Protein AF-A0A7S0EQS8-F1 (afdb_monomer_lite)

Radius of gyration: 17.24 Å; chains: 1; bounding box: 40×34×47 Å

pLDDT: mean 77.33, std 13.76, range [40.91, 94.69]

Organism: NCBI:txid33657

Sequence (135 aa):
SYTFALVRNPYARQVSMFHFLLGEVSCQRPIGVRPQHCEQRKLPAPGAWLQDPQLSKLRFRQWLTDMRAAFPPGTKDAHLFGSRSHGNEADGWFNASQTSWIVDAHGRQMVNEVIRLEDLSTAWPGLQAKVCGLR

Structure (mmCIF, N/CA/C/O backbone):
data_AF-A0A7S0EQS8-F1
#
_entry.id   AF-A0A7S0EQS8-F1
#
loop_
_atom_site.group_PDB
_atom_site.id
_atom_site.type_symbol
_atom_site.label_atom_id
_atom_site.label_alt_id
_atom_site.label_comp_id
_atom_site.label_asym_id
_atom_site.label_entity_id
_atom_site.label_seq_id
_atom_site.pdbx_PDB_ins_code
_atom_site.Cartn_x
_atom_site.Cartn_y
_atom_site.Cartn_z
_atom_site.occupancy
_atom_site.B_iso_or_equiv
_atom_site.auth_seq_id
_atom_site.auth_comp_id
_atom_site.auth_asym_id
_atom_site.auth_atom_id
_atom_site.pdbx_PDB_model_num
ATOM 1 N N . SER A 1 1 ? -11.230 -12.761 19.022 1.00 55.00 1 SER A N 1
ATOM 2 C CA . SER A 1 1 ? -12.084 -11.783 18.323 1.00 55.00 1 SER A CA 1
ATOM 3 C C . SER A 1 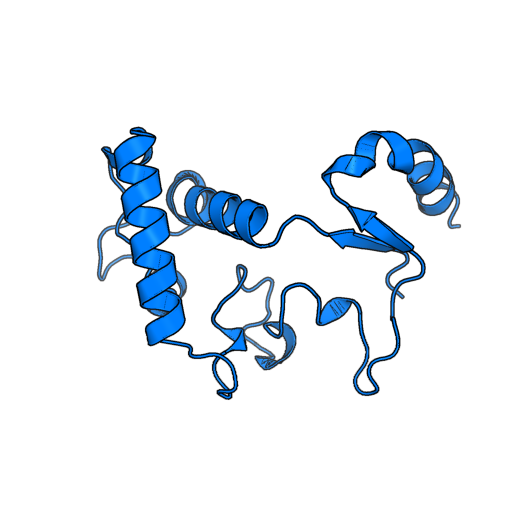1 ? -11.296 -10.496 18.167 1.00 55.00 1 SER A C 1
ATOM 5 O O . SER A 1 1 ? -10.626 -10.121 19.122 1.00 55.00 1 SER A O 1
ATOM 7 N N . TYR A 1 2 ? -11.301 -9.867 16.991 1.00 61.97 2 TYR A N 1
ATOM 8 C CA . TYR A 1 2 ? -10.659 -8.564 16.801 1.00 61.97 2 TYR A CA 1
ATOM 9 C C . TYR A 1 2 ? -11.601 -7.476 17.329 1.00 61.97 2 TYR A C 1
ATOM 11 O O . TYR A 1 2 ? -12.716 -7.338 16.842 1.00 61.97 2 TYR A O 1
ATOM 19 N N . THR A 1 3 ? -11.184 -6.713 18.339 1.00 79.06 3 THR A N 1
ATOM 20 C CA . THR A 1 3 ? -12.071 -5.735 18.996 1.00 79.06 3 THR A CA 1
ATOM 21 C C . THR A 1 3 ? -12.327 -4.503 18.124 1.00 79.06 3 THR A C 1
ATOM 23 O O . THR A 1 3 ? -13.426 -3.956 18.134 1.00 79.06 3 THR A O 1
ATOM 26 N N . PHE A 1 4 ? -11.341 -4.079 17.331 1.00 84.56 4 PHE A N 1
ATOM 27 C CA . PHE A 1 4 ? -11.451 -2.923 16.444 1.00 84.56 4 PHE A CA 1
ATOM 28 C C . PHE A 1 4 ? -10.570 -3.079 15.196 1.00 84.56 4 PHE A C 1
ATOM 30 O O . PHE A 1 4 ? -9.636 -3.883 15.172 1.00 84.56 4 PHE A O 1
ATOM 37 N N . ALA A 1 5 ? -10.858 -2.278 14.173 1.00 84.69 5 ALA A N 1
ATOM 38 C CA . ALA A 1 5 ? -10.090 -2.149 12.945 1.00 84.69 5 ALA A CA 1
ATOM 39 C C . ALA A 1 5 ? -9.613 -0.708 12.753 1.00 84.69 5 ALA A C 1
ATOM 41 O O . ALA A 1 5 ? -10.397 0.229 12.881 1.00 84.69 5 ALA A O 1
ATOM 42 N N . LEU A 1 6 ? -8.347 -0.537 12.371 1.00 82.69 6 LEU A N 1
ATOM 43 C CA . LEU A 1 6 ? -7.817 0.737 11.895 1.00 82.69 6 LEU A CA 1
ATOM 44 C C . LEU A 1 6 ? -7.800 0.744 10.364 1.00 82.69 6 LEU A C 1
ATOM 46 O O . LEU A 1 6 ? -7.116 -0.068 9.735 1.00 82.69 6 LEU A O 1
ATOM 50 N N . VAL A 1 7 ? -8.545 1.662 9.757 1.00 82.06 7 VAL A N 1
ATOM 51 C CA . VAL A 1 7 ? -8.609 1.843 8.302 1.00 82.06 7 VAL A CA 1
ATOM 52 C C . VAL A 1 7 ? -7.932 3.142 7.900 1.00 82.06 7 VAL A C 1
ATOM 54 O O . VAL A 1 7 ? -7.893 4.102 8.653 1.00 82.06 7 VAL A O 1
ATOM 57 N N . ARG A 1 8 ? -7.382 3.197 6.694 1.00 77.50 8 ARG A N 1
ATOM 58 C CA . ARG A 1 8 ? -6.773 4.405 6.125 1.00 77.50 8 ARG A CA 1
ATOM 59 C C . ARG A 1 8 ? -7.331 4.592 4.729 1.00 77.50 8 ARG A C 1
ATOM 61 O O . ARG A 1 8 ? -7.709 3.602 4.101 1.00 77.50 8 ARG A O 1
ATOM 68 N N . ASN A 1 9 ? -7.317 5.823 4.219 1.00 77.94 9 ASN A N 1
ATOM 69 C CA . ASN A 1 9 ? -7.532 6.052 2.795 1.00 77.94 9 ASN A CA 1
ATOM 70 C C . ASN A 1 9 ? -6.711 5.031 1.960 1.00 77.94 9 ASN A C 1
ATOM 72 O O . ASN A 1 9 ? -5.483 4.970 2.123 1.00 77.94 9 ASN A O 1
ATOM 76 N N . PRO A 1 10 ? -7.356 4.236 1.082 1.00 74.06 10 PRO A N 1
ATOM 77 C CA . PRO A 1 10 ? -6.680 3.154 0.373 1.00 74.06 10 PRO A CA 1
ATOM 78 C C . PRO A 1 10 ? -5.484 3.614 -0.459 1.00 74.06 10 PRO A C 1
ATOM 80 O O . PRO A 1 10 ? -4.457 2.936 -0.477 1.00 74.06 10 PRO A O 1
ATOM 83 N N . TYR A 1 11 ? -5.566 4.790 -1.089 1.00 76.06 11 TYR A N 1
ATOM 84 C CA . TYR A 1 11 ? -4.458 5.364 -1.853 1.00 76.06 11 TYR A CA 1
ATOM 85 C C . TYR A 1 11 ? -3.312 5.801 -0.945 1.00 76.06 11 TYR A C 1
ATOM 87 O O . TYR A 1 11 ? -2.162 5.478 -1.227 1.00 76.06 11 TYR A O 1
ATOM 95 N N . ALA A 1 12 ? -3.605 6.473 0.171 1.00 78.50 12 ALA A N 1
ATOM 96 C CA . ALA A 1 12 ? -2.579 6.878 1.133 1.00 78.50 12 ALA A CA 1
ATOM 97 C C . ALA A 1 12 ? -1.848 5.665 1.735 1.00 78.50 12 ALA A C 1
ATOM 99 O O . ALA A 1 12 ? -0.632 5.701 1.930 1.00 78.50 12 ALA A O 1
ATOM 100 N N . ARG A 1 13 ? -2.570 4.562 1.978 1.00 78.44 13 ARG A N 1
ATOM 101 C CA . ARG A 1 13 ? -1.969 3.284 2.374 1.00 78.44 13 ARG A CA 1
ATOM 102 C C . ARG A 1 13 ? -1.064 2.731 1.274 1.00 78.44 13 ARG A C 1
ATOM 104 O O . ARG A 1 13 ? 0.066 2.371 1.580 1.00 78.44 13 ARG A O 1
ATOM 111 N N . GLN A 1 14 ? -1.515 2.704 0.018 1.00 79.94 14 GLN A N 1
ATOM 112 C CA . GLN A 1 14 ? -0.701 2.200 -1.097 1.00 79.94 14 GLN A CA 1
ATOM 113 C C . GLN A 1 14 ? 0.572 3.023 -1.321 1.00 79.94 14 GLN A C 1
ATOM 115 O O . GLN A 1 14 ? 1.633 2.443 -1.528 1.00 79.94 14 GLN A O 1
ATOM 120 N N . VAL A 1 15 ? 0.505 4.354 -1.208 1.00 85.12 15 VAL A N 1
ATOM 121 C CA . VAL A 1 15 ? 1.698 5.221 -1.251 1.00 85.12 15 VAL A CA 1
ATOM 122 C C . VAL A 1 15 ? 2.660 4.849 -0.123 1.00 85.12 15 VAL A C 1
ATOM 124 O O . VAL A 1 15 ? 3.825 4.554 -0.373 1.00 85.12 15 VAL A O 1
ATOM 127 N N . SER A 1 16 ? 2.171 4.795 1.119 1.00 81.94 16 SER A N 1
ATOM 128 C CA . SER A 1 16 ? 2.989 4.437 2.286 1.00 81.94 16 SER A CA 1
ATOM 129 C C . SER A 1 16 ? 3.683 3.087 2.104 1.00 81.94 16 SER A C 1
ATOM 131 O O . SER A 1 16 ? 4.857 2.934 2.419 1.00 81.94 16 SER A O 1
ATOM 133 N N . MET A 1 17 ? 2.957 2.113 1.565 1.00 80.38 17 MET A N 1
ATOM 134 C CA . MET A 1 17 ? 3.454 0.774 1.293 1.00 80.38 17 MET A CA 1
ATOM 135 C C . MET A 1 17 ? 4.503 0.720 0.192 1.00 80.38 17 MET A C 1
ATOM 137 O O . MET A 1 17 ? 5.515 0.041 0.353 1.00 80.38 17 MET A O 1
ATOM 141 N N . PHE A 1 18 ? 4.263 1.431 -0.907 1.00 86.50 18 PHE A N 1
ATOM 142 C CA . PHE A 1 18 ? 5.204 1.553 -2.011 1.00 86.50 18 PHE A CA 1
ATOM 143 C C . PHE A 1 18 ? 6.556 2.071 -1.509 1.00 86.5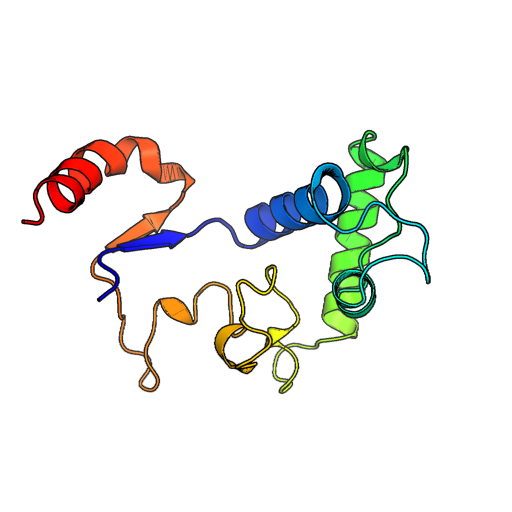0 18 PHE A C 1
ATOM 145 O O . PHE A 1 18 ? 7.586 1.440 -1.741 1.00 86.50 18 PHE A O 1
ATOM 152 N N . HIS A 1 19 ? 6.538 3.158 -0.734 1.00 86.50 19 HIS A N 1
ATOM 153 C CA . HIS A 1 19 ? 7.750 3.738 -0.162 1.00 86.50 19 HIS A CA 1
ATOM 154 C C . HIS A 1 19 ? 8.401 2.835 0.890 1.00 86.50 19 HIS A C 1
ATOM 156 O O . HIS A 1 19 ? 9.608 2.645 0.838 1.00 86.50 19 HIS A O 1
ATOM 162 N N . PHE A 1 20 ? 7.635 2.219 1.790 1.00 82.88 20 PHE A N 1
ATOM 163 C CA . PHE A 1 20 ? 8.175 1.323 2.819 1.00 82.88 20 PHE A CA 1
ATOM 164 C C . PHE A 1 20 ? 8.880 0.089 2.228 1.00 82.88 20 PHE A C 1
ATOM 166 O O . PHE A 1 20 ? 9.985 -0.280 2.635 1.00 82.88 20 PHE A O 1
ATOM 173 N N . LEU A 1 21 ? 8.266 -0.552 1.226 1.00 80.81 21 LEU A N 1
ATOM 174 C CA . LEU A 1 21 ? 8.824 -1.756 0.602 1.00 80.81 21 LEU A CA 1
ATOM 175 C C . LEU A 1 21 ? 10.103 -1.461 -0.191 1.00 80.81 21 LEU A C 1
ATOM 177 O O . LEU A 1 21 ? 11.035 -2.271 -0.151 1.00 80.81 21 LEU A O 1
ATOM 181 N N . LEU A 1 22 ? 10.144 -0.318 -0.882 1.00 86.06 22 LEU A N 1
ATOM 182 C CA . LEU A 1 22 ? 11.297 0.132 -1.665 1.00 86.06 22 LEU A CA 1
ATOM 183 C C . LEU A 1 22 ? 12.399 0.763 -0.810 1.00 86.06 22 LEU A C 1
ATOM 185 O O . LEU A 1 22 ? 13.574 0.626 -1.138 1.00 86.06 22 LEU A O 1
ATOM 189 N N . GLY A 1 23 ? 12.016 1.472 0.247 1.00 74.62 23 GLY A N 1
ATOM 190 C CA . GLY A 1 23 ? 12.883 2.367 1.001 1.00 74.62 23 GLY A CA 1
ATOM 191 C C . GLY A 1 23 ? 13.498 1.766 2.254 1.00 74.62 23 GLY A C 1
ATOM 192 O O . GLY A 1 23 ? 14.542 2.256 2.657 1.00 74.62 23 GLY A O 1
ATOM 193 N N . GLU A 1 24 ? 12.908 0.731 2.859 1.00 67.19 24 GLU A N 1
ATOM 194 C CA . GLU A 1 24 ? 13.328 0.337 4.215 1.00 67.19 24 GLU A CA 1
ATOM 195 C C . GLU A 1 24 ? 13.492 -1.170 4.432 1.00 67.19 24 GLU A C 1
ATOM 197 O O . GLU A 1 24 ? 14.358 -1.561 5.207 1.00 67.19 24 GLU A O 1
ATOM 202 N N . VAL A 1 25 ? 12.688 -2.037 3.794 1.00 65.44 25 VAL A N 1
ATOM 203 C CA . VAL A 1 25 ? 12.506 -3.387 4.379 1.00 65.44 25 VAL A CA 1
ATOM 204 C C . VAL A 1 25 ? 12.779 -4.587 3.480 1.00 65.44 25 VAL A C 1
ATOM 206 O O . VAL A 1 25 ? 13.165 -5.630 4.004 1.00 65.44 25 VAL A O 1
ATOM 209 N N . SER A 1 26 ? 12.558 -4.535 2.158 1.00 71.56 26 SER A N 1
ATOM 210 C CA . SER A 1 26 ? 12.652 -5.795 1.386 1.00 71.56 26 SER A CA 1
ATOM 211 C C . SER A 1 26 ? 13.064 -5.709 -0.075 1.00 71.56 26 SER A C 1
ATOM 213 O O . SER A 1 26 ? 13.646 -6.667 -0.578 1.00 71.56 26 SER A O 1
ATOM 215 N N . CYS A 1 27 ? 12.804 -4.600 -0.766 1.00 82.00 27 CYS A N 1
ATOM 216 C CA . CYS A 1 27 ? 13.019 -4.534 -2.212 1.00 82.00 27 CYS A CA 1
ATOM 217 C C . CYS A 1 27 ? 14.285 -3.767 -2.614 1.00 82.00 27 CYS A C 1
ATOM 219 O O . CYS A 1 27 ? 14.465 -3.499 -3.798 1.00 82.00 27 CYS A O 1
ATOM 221 N N . GLN A 1 28 ? 15.174 -3.458 -1.660 1.00 82.62 28 GLN A N 1
ATOM 222 C CA . GLN A 1 28 ? 16.462 -2.775 -1.861 1.00 82.62 28 GLN A CA 1
ATOM 223 C C . GLN A 1 28 ? 17.533 -3.661 -2.511 1.00 82.62 28 GLN A C 1
ATOM 225 O O . GLN A 1 28 ? 18.634 -3.831 -1.993 1.00 82.62 28 GLN A O 1
ATO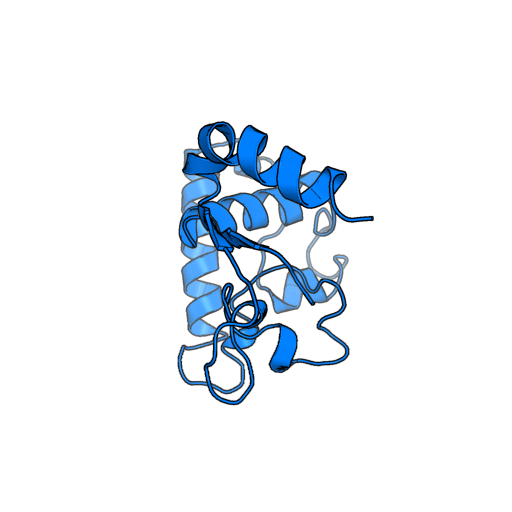M 230 N N . ARG A 1 29 ? 17.210 -4.276 -3.646 1.00 80.25 29 ARG A N 1
ATOM 231 C CA . ARG A 1 29 ? 18.156 -5.052 -4.452 1.00 80.25 29 ARG A CA 1
ATOM 232 C C . ARG A 1 29 ? 17.864 -4.845 -5.941 1.00 80.25 29 ARG A C 1
ATOM 234 O O . ARG A 1 29 ? 16.717 -4.547 -6.289 1.00 80.25 29 ARG A O 1
ATOM 241 N N . PRO A 1 30 ? 18.867 -5.012 -6.820 1.00 78.12 30 PRO A N 1
ATOM 242 C CA . PRO A 1 30 ? 18.654 -5.001 -8.264 1.00 78.12 30 PRO A CA 1
ATOM 243 C C . PRO A 1 30 ? 17.632 -6.055 -8.722 1.00 78.12 30 PRO A C 1
ATOM 245 O O . PRO A 1 30 ? 17.398 -7.060 -8.042 1.00 78.12 30 PRO A O 1
ATOM 248 N N . ILE A 1 31 ? 17.045 -5.825 -9.900 1.00 74.81 31 ILE A N 1
ATOM 249 C CA . ILE A 1 31 ? 16.137 -6.773 -10.570 1.00 74.81 31 ILE A CA 1
ATOM 250 C C . ILE A 1 31 ? 16.838 -8.125 -10.735 1.00 74.81 31 ILE A C 1
ATOM 252 O O . ILE A 1 31 ? 18.032 -8.179 -11.025 1.00 74.81 31 ILE A O 1
ATOM 256 N N . GLY A 1 32 ? 16.101 -9.215 -10.511 1.00 75.94 32 GLY A N 1
ATOM 257 C CA . GLY A 1 32 ? 16.628 -10.584 -10.593 1.00 75.94 32 GLY A CA 1
ATOM 258 C C . GLY A 1 32 ? 17.407 -11.056 -9.358 1.00 75.94 32 GLY A C 1
ATOM 259 O O . GLY A 1 32 ? 17.623 -12.253 -9.205 1.00 75.94 32 GLY A O 1
ATOM 260 N N . VAL A 1 33 ? 17.776 -10.149 -8.447 1.00 81.44 33 VAL A N 1
ATOM 261 C CA . VAL A 1 33 ? 18.448 -10.470 -7.167 1.00 81.44 33 VAL A CA 1
ATOM 262 C C . VAL A 1 33 ? 17.550 -10.161 -5.959 1.00 81.44 33 VAL A C 1
ATOM 264 O O . VAL A 1 33 ? 17.830 -10.550 -4.819 1.00 81.44 33 VAL A O 1
ATOM 267 N N . ARG A 1 34 ? 16.455 -9.429 -6.184 1.00 82.81 34 ARG A N 1
ATOM 268 C CA . ARG A 1 34 ? 15.489 -9.065 -5.147 1.00 82.81 34 ARG A CA 1
ATOM 269 C C . ARG A 1 34 ? 14.533 -10.215 -4.807 1.00 82.81 34 ARG A C 1
ATOM 271 O O . ARG A 1 34 ? 14.303 -11.083 -5.647 1.00 82.81 34 ARG A O 1
ATOM 278 N N . PRO A 1 35 ? 13.948 -10.215 -3.594 1.00 81.69 35 PRO A N 1
ATOM 279 C CA . PRO A 1 35 ? 12.958 -11.213 -3.206 1.00 81.69 35 PRO A CA 1
ATOM 280 C C . PRO A 1 35 ? 11.804 -11.326 -4.208 1.00 81.69 35 PRO A C 1
ATOM 282 O O . PRO A 1 35 ? 11.332 -10.319 -4.745 1.00 81.69 35 PRO A O 1
ATOM 285 N N . GLN A 1 36 ? 11.311 -12.548 -4.413 1.00 80.75 36 GLN A N 1
ATOM 286 C CA . GLN A 1 36 ? 10.289 -12.854 -5.416 1.00 80.75 36 GLN A CA 1
ATOM 287 C C . GLN A 1 36 ? 9.006 -12.028 -5.231 1.00 80.75 36 GLN A C 1
ATOM 289 O O . GLN A 1 36 ? 8.417 -11.583 -6.216 1.00 80.75 36 GLN A O 1
ATOM 294 N N . HIS A 1 37 ? 8.615 -11.731 -3.985 1.00 76.88 37 HIS A N 1
ATOM 295 C CA . HIS A 1 37 ? 7.430 -10.918 -3.691 1.00 76.88 37 HIS A CA 1
ATOM 296 C C . HIS A 1 37 ? 7.530 -9.482 -4.229 1.00 76.88 37 HIS A C 1
ATOM 298 O O . HIS A 1 37 ? 6.503 -8.851 -4.473 1.00 76.88 37 HIS A O 1
ATOM 304 N N . CYS A 1 38 ? 8.741 -8.944 -4.419 1.00 81.69 38 CYS A N 1
ATOM 305 C CA . CYS A 1 38 ? 8.945 -7.625 -5.023 1.00 81.69 38 CYS A CA 1
ATOM 306 C C . CYS A 1 38 ? 8.693 -7.658 -6.537 1.00 81.69 38 CYS A C 1
ATOM 308 O O . CYS A 1 38 ? 8.074 -6.741 -7.078 1.00 81.69 38 CYS A O 1
ATOM 310 N N . GLU A 1 39 ? 9.139 -8.728 -7.204 1.00 82.25 39 GLU A N 1
ATOM 311 C CA . GLU A 1 39 ? 8.929 -8.957 -8.641 1.00 82.25 39 GLU A CA 1
ATOM 312 C C . GLU A 1 39 ? 7.466 -9.261 -8.963 1.00 82.25 39 GLU A C 1
ATOM 314 O O . GLU A 1 39 ? 6.883 -8.658 -9.865 1.00 82.25 39 GLU A O 1
ATOM 319 N N . GLN A 1 40 ? 6.845 -10.150 -8.186 1.00 79.44 40 GLN A N 1
ATOM 320 C CA . GLN A 1 40 ? 5.435 -10.509 -8.341 1.00 79.44 40 GLN A CA 1
ATOM 321 C C . GLN A 1 40 ? 4.522 -9.289 -8.186 1.00 79.44 40 GLN A C 1
ATOM 323 O O . GLN A 1 40 ? 3.553 -9.145 -8.924 1.00 79.44 40 GLN A O 1
ATOM 328 N N . ARG A 1 41 ? 4.876 -8.360 -7.290 1.00 78.19 41 ARG A N 1
ATOM 329 C CA . ARG A 1 41 ? 4.168 -7.086 -7.098 1.00 78.19 41 ARG A CA 1
ATOM 330 C C . ARG A 1 41 ? 4.597 -5.981 -8.059 1.00 78.19 41 ARG A C 1
ATOM 332 O O . ARG A 1 41 ? 4.286 -4.821 -7.804 1.00 78.19 41 ARG A O 1
ATOM 339 N N . LYS A 1 42 ? 5.351 -6.296 -9.117 1.00 83.44 42 LYS A N 1
ATOM 340 C CA . LYS A 1 42 ? 5.784 -5.337 -10.147 1.00 83.44 42 LYS A CA 1
ATOM 341 C C . LYS A 1 42 ? 6.434 -4.070 -9.582 1.00 83.44 42 LYS A C 1
ATOM 343 O O . LYS A 1 42 ? 6.426 -3.033 -10.238 1.00 83.44 42 LYS A O 1
ATOM 348 N N . LEU A 1 43 ? 6.995 -4.120 -8.369 1.00 87.00 43 LEU A N 1
ATOM 349 C CA . LEU A 1 43 ? 7.615 -2.941 -7.771 1.00 87.00 43 LEU A CA 1
ATOM 350 C C . LEU A 1 43 ? 8.776 -2.506 -8.675 1.00 87.00 43 LEU A C 1
ATOM 352 O O . LEU A 1 43 ? 9.468 -3.368 -9.215 1.00 87.00 43 LEU A O 1
ATOM 356 N N . PRO A 1 44 ? 9.040 -1.211 -8.873 1.00 89.75 44 PRO A N 1
ATOM 357 C CA . PRO A 1 44 ? 10.233 -0.787 -9.597 1.00 89.75 44 PRO A CA 1
ATOM 358 C C . PRO A 1 44 ? 11.499 -1.122 -8.795 1.00 89.75 44 PRO A C 1
ATOM 360 O O . PRO A 1 44 ? 11.443 -1.367 -7.589 1.00 89.75 44 PRO A O 1
ATOM 363 N N . ALA A 1 45 ? 12.658 -1.134 -9.452 1.00 88.75 45 ALA A N 1
ATOM 364 C CA . ALA A 1 45 ? 13.927 -1.164 -8.731 1.00 88.75 45 ALA A CA 1
ATOM 365 C C . ALA A 1 45 ? 14.103 0.159 -7.961 1.00 88.75 45 ALA A C 1
ATOM 367 O O . ALA A 1 45 ? 13.920 1.228 -8.561 1.00 88.75 45 ALA A O 1
ATOM 368 N N . PRO A 1 46 ? 14.440 0.126 -6.660 1.00 87.81 46 PRO A N 1
ATOM 369 C CA . PRO A 1 46 ? 14.705 1.349 -5.917 1.00 87.81 46 PRO A CA 1
ATOM 370 C C . PRO A 1 46 ? 15.949 2.053 -6.462 1.00 87.81 46 PRO A C 1
ATOM 372 O O . PRO A 1 46 ? 16.837 1.436 -7.047 1.00 87.81 46 PRO A O 1
ATOM 375 N N . GLY A 1 47 ? 16.007 3.366 -6.271 1.00 87.94 47 GLY A N 1
ATOM 376 C CA . GLY A 1 47 ? 17.128 4.192 -6.703 1.00 87.94 47 GLY A CA 1
ATOM 377 C C . GLY A 1 47 ? 16.986 5.625 -6.208 1.00 87.94 47 GLY A C 1
ATOM 378 O O . GLY A 1 47 ? 16.036 5.946 -5.494 1.00 87.94 47 GLY A O 1
ATOM 379 N N . ALA A 1 48 ? 17.909 6.496 -6.625 1.00 90.19 48 ALA A N 1
ATOM 380 C CA . ALA A 1 48 ? 17.941 7.902 -6.206 1.00 90.19 48 ALA A CA 1
ATOM 381 C C . ALA A 1 48 ? 16.617 8.647 -6.470 1.00 90.19 48 ALA A C 1
ATOM 383 O O . ALA A 1 48 ? 16.233 9.520 -5.698 1.00 90.19 48 ALA A O 1
ATOM 384 N N . TRP A 1 49 ? 15.872 8.235 -7.504 1.00 92.50 49 TRP A N 1
ATOM 385 C CA . TRP A 1 49 ? 14.551 8.771 -7.843 1.00 92.50 49 TRP A CA 1
ATOM 386 C C . TRP A 1 49 ? 13.526 8.670 -6.702 1.00 92.50 49 TRP A C 1
ATOM 388 O O . TRP A 1 49 ? 12.561 9.426 -6.699 1.00 92.50 49 TRP A O 1
ATOM 398 N N . LEU A 1 50 ? 13.706 7.758 -5.738 1.00 91.19 50 LEU A N 1
ATOM 399 C CA . LEU A 1 50 ? 12.785 7.595 -4.611 1.00 91.19 50 LEU A CA 1
ATOM 400 C C . LEU A 1 50 ? 12.747 8.844 -3.714 1.00 91.19 50 LEU A C 1
ATOM 402 O O . LEU A 1 50 ? 11.705 9.122 -3.122 1.00 91.19 50 LEU A O 1
ATOM 406 N N . GLN A 1 51 ? 13.863 9.581 -3.650 1.00 90.88 51 GLN A N 1
ATOM 407 C CA . GLN A 1 51 ? 14.018 10.813 -2.869 1.00 90.88 51 GLN A CA 1
ATOM 408 C C . GLN A 1 51 ? 13.503 12.060 -3.604 1.00 90.88 51 GLN A C 1
ATOM 410 O O . GLN A 1 51 ? 13.314 13.096 -2.977 1.00 90.88 51 GLN A O 1
ATOM 415 N N . ASP A 1 52 ? 13.253 11.972 -4.915 1.00 94.31 52 ASP A N 1
ATOM 416 C CA . ASP A 1 52 ? 12.629 13.041 -5.698 1.00 94.31 52 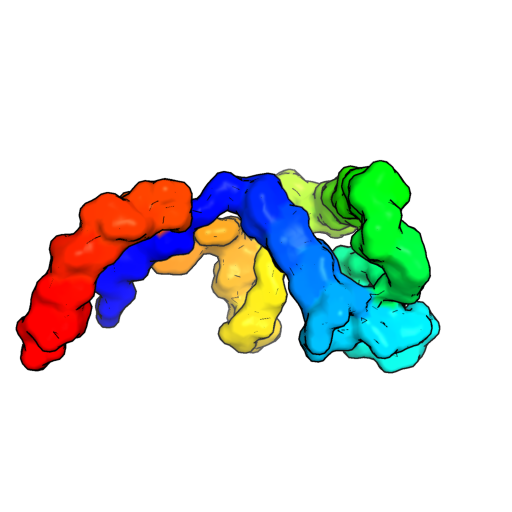ASP A CA 1
ATOM 417 C C . ASP A 1 52 ? 11.098 12.878 -5.649 1.00 94.31 52 ASP A C 1
ATOM 419 O O . ASP A 1 52 ? 10.564 11.916 -6.214 1.00 94.31 52 ASP A O 1
ATOM 423 N N . PRO A 1 53 ? 10.349 13.803 -5.020 1.00 91.31 53 PRO A N 1
ATOM 424 C CA . PRO A 1 53 ? 8.902 13.667 -4.881 1.00 91.31 53 PRO A CA 1
ATOM 425 C C . PRO A 1 53 ? 8.144 13.607 -6.215 1.00 91.31 53 PRO A C 1
ATOM 427 O O . PRO A 1 53 ? 7.120 12.925 -6.305 1.00 91.31 53 PRO A O 1
ATOM 430 N N . GLN A 1 54 ? 8.615 14.300 -7.258 1.00 93.69 54 GLN A N 1
ATOM 431 C CA . GLN A 1 54 ? 7.943 14.325 -8.559 1.00 93.69 54 GLN A CA 1
ATOM 432 C C . GLN A 1 54 ? 8.180 13.024 -9.320 1.00 93.69 54 GLN A C 1
ATOM 434 O O . GLN A 1 54 ? 7.224 12.407 -9.805 1.00 93.69 54 GLN A O 1
ATOM 439 N N . LEU A 1 55 ? 9.432 12.561 -9.370 1.00 94.69 55 LEU A N 1
ATOM 440 C CA . LEU A 1 55 ? 9.763 11.289 -10.011 1.00 94.69 55 LEU A CA 1
ATOM 441 C C . LEU A 1 55 ? 9.154 10.108 -9.255 1.00 94.69 55 LEU A C 1
ATOM 443 O O . LEU A 1 55 ? 8.594 9.202 -9.874 1.00 94.69 55 LEU A O 1
ATOM 447 N N . SER A 1 56 ? 9.192 10.135 -7.926 1.00 92.50 56 SER A N 1
ATOM 448 C CA . SER A 1 56 ? 8.615 9.087 -7.091 1.00 92.50 56 SER A CA 1
ATOM 449 C C . SER A 1 56 ? 7.099 8.981 -7.270 1.00 92.50 56 SER A C 1
ATOM 451 O O . SER A 1 56 ? 6.570 7.888 -7.487 1.00 92.50 56 SER A O 1
ATOM 453 N N . LYS A 1 57 ? 6.392 10.117 -7.337 1.00 92.38 57 LYS A N 1
ATOM 454 C CA . LYS A 1 57 ? 4.957 10.161 -7.656 1.00 92.38 57 LYS A CA 1
ATOM 455 C C . LYS A 1 57 ? 4.643 9.599 -9.044 1.00 92.38 57 LYS A C 1
ATOM 457 O O . LYS A 1 57 ? 3.650 8.884 -9.198 1.00 92.38 57 LYS A O 1
ATOM 462 N N . LEU A 1 58 ? 5.456 9.916 -10.054 1.00 94.69 58 LEU A N 1
ATOM 463 C CA . LEU A 1 58 ? 5.290 9.372 -11.405 1.00 94.69 58 LEU A CA 1
ATOM 464 C C . LEU A 1 58 ? 5.457 7.845 -11.404 1.00 94.69 58 LEU A C 1
ATOM 466 O O . LEU A 1 58 ? 4.608 7.131 -11.937 1.00 94.69 58 LEU A O 1
ATOM 470 N N . ARG A 1 59 ? 6.505 7.339 -10.746 1.00 93.56 59 ARG A N 1
ATOM 471 C CA . ARG A 1 59 ? 6.783 5.900 -10.621 1.00 93.56 59 ARG A CA 1
ATOM 472 C C . ARG A 1 59 ? 5.700 5.165 -9.838 1.00 93.56 59 ARG A C 1
ATOM 474 O O . ARG A 1 59 ? 5.298 4.085 -10.253 1.00 93.56 59 ARG A O 1
ATOM 481 N N . PHE A 1 60 ? 5.185 5.760 -8.765 1.00 92.25 60 PHE A N 1
ATOM 482 C CA . PHE A 1 60 ? 4.057 5.218 -8.010 1.00 92.25 60 PHE A CA 1
ATOM 483 C C . PHE A 1 60 ? 2.801 5.074 -8.879 1.00 92.25 60 PHE A C 1
ATOM 485 O O . PHE A 1 60 ? 2.143 4.037 -8.861 1.00 92.25 60 PHE A O 1
ATOM 492 N N . ARG A 1 61 ? 2.471 6.099 -9.673 1.00 92.31 61 ARG A N 1
ATOM 493 C CA . ARG A 1 61 ? 1.321 6.053 -10.590 1.00 92.31 61 ARG A CA 1
ATOM 494 C C . ARG A 1 61 ? 1.493 4.988 -11.665 1.00 92.31 61 ARG A C 1
ATOM 496 O O . ARG A 1 61 ? 0.546 4.253 -11.924 1.00 92.31 61 ARG A O 1
ATOM 503 N N . GLN A 1 62 ? 2.686 4.889 -12.251 1.00 93.25 62 GLN A N 1
ATOM 504 C CA . GLN A 1 62 ? 2.985 3.840 -13.222 1.00 93.25 62 GLN A CA 1
ATOM 505 C C . GLN A 1 62 ? 2.821 2.455 -12.594 1.00 93.25 62 GLN A C 1
ATOM 507 O O . GLN A 1 62 ? 2.106 1.620 -13.132 1.00 93.25 62 GLN A O 1
ATOM 512 N N . TRP A 1 63 ? 3.389 2.254 -11.406 1.00 90.94 63 TRP A N 1
ATOM 513 C CA . TRP A 1 63 ? 3.260 1.007 -10.663 1.00 90.94 63 TRP A CA 1
ATOM 514 C C . TRP A 1 63 ? 1.798 0.633 -10.382 1.00 90.94 63 TRP A C 1
ATOM 516 O O . TRP A 1 63 ? 1.423 -0.523 -10.556 1.00 90.94 63 TRP A O 1
ATOM 526 N N . LEU A 1 64 ? 0.942 1.592 -10.009 1.00 88.06 64 LEU A N 1
ATOM 527 C CA . LEU A 1 64 ? -0.494 1.336 -9.842 1.00 88.06 64 LEU A CA 1
ATOM 528 C C . LEU A 1 64 ? -1.165 0.875 -11.143 1.00 88.06 64 LEU A C 1
ATOM 530 O O . LEU A 1 64 ? -1.998 -0.033 -11.106 1.00 88.06 64 LEU A O 1
ATOM 534 N N . THR A 1 65 ? -0.821 1.490 -12.276 1.00 90.12 65 THR A N 1
ATOM 535 C CA . THR A 1 65 ? -1.322 1.083 -13.597 1.00 90.12 65 THR A CA 1
ATOM 536 C C . THR A 1 65 ? -0.862 -0.333 -13.940 1.00 90.12 65 THR A C 1
ATOM 538 O O . THR A 1 65 ? -1.691 -1.160 -14.317 1.00 90.12 65 THR A O 1
ATOM 541 N N . ASP A 1 66 ? 0.419 -0.640 -13.730 1.00 89.69 66 ASP A N 1
ATOM 542 C CA . ASP A 1 66 ? 1.000 -1.959 -14.001 1.00 89.69 66 ASP A CA 1
ATOM 543 C C . ASP A 1 66 ? 0.364 -3.040 -13.117 1.00 89.69 66 ASP A C 1
ATOM 545 O O . ASP A 1 66 ? 0.012 -4.117 -13.594 1.00 89.69 66 ASP A O 1
ATOM 549 N N . MET A 1 67 ? 0.146 -2.737 -11.834 1.00 85.25 67 MET A N 1
ATOM 550 C CA . MET A 1 67 ? -0.531 -3.628 -10.892 1.00 85.25 67 MET A CA 1
ATOM 551 C C . MET A 1 67 ? -1.984 -3.877 -11.281 1.00 85.25 67 MET A C 1
ATOM 553 O O . MET A 1 67 ? -2.447 -5.011 -11.209 1.00 85.25 67 MET A O 1
ATOM 557 N N . ARG A 1 68 ? -2.712 -2.842 -11.715 1.00 84.81 68 ARG A N 1
ATOM 558 C CA . ARG A 1 68 ? -4.100 -2.989 -12.171 1.00 84.81 68 ARG A CA 1
ATOM 559 C C . ARG A 1 68 ? -4.193 -3.799 -13.464 1.00 84.81 68 ARG A C 1
ATOM 561 O O . ARG A 1 68 ? -5.156 -4.537 -13.634 1.00 84.81 68 ARG A O 1
ATOM 568 N N . ALA A 1 69 ? -3.221 -3.656 -14.362 1.00 89.06 69 ALA A N 1
ATOM 569 C CA . ALA A 1 69 ? -3.147 -4.449 -15.584 1.00 89.06 69 ALA A CA 1
ATOM 570 C C . ALA A 1 69 ? -2.798 -5.919 -15.292 1.00 89.06 69 ALA A C 1
ATOM 572 O O . ALA A 1 69 ? -3.389 -6.814 -15.888 1.00 89.06 69 ALA A O 1
ATOM 573 N N . ALA A 1 70 ? -1.875 -6.169 -14.357 1.00 86.38 70 ALA A N 1
ATOM 574 C CA . ALA A 1 70 ? -1.466 -7.517 -13.961 1.00 86.38 70 ALA A CA 1
ATOM 575 C C . ALA A 1 70 ? -2.529 -8.252 -13.129 1.00 86.38 70 ALA A C 1
ATOM 577 O O . ALA A 1 70 ? -2.677 -9.463 -13.267 1.00 86.38 70 ALA A O 1
ATOM 578 N N . PHE A 1 71 ? -3.276 -7.524 -12.292 1.00 83.44 71 PHE A N 1
ATOM 579 C CA . PHE A 1 71 ? -4.285 -8.068 -11.380 1.00 83.44 71 PHE A CA 1
ATOM 580 C C . PHE A 1 71 ? -5.619 -7.314 -11.524 1.00 83.44 71 PHE A C 1
ATOM 582 O O . PHE A 1 71 ? -5.986 -6.515 -10.653 1.00 83.44 71 PHE A O 1
ATOM 589 N N . PRO A 1 72 ? -6.354 -7.516 -12.634 1.00 82.75 72 PRO A N 1
ATOM 590 C CA . PRO A 1 72 ? -7.563 -6.752 -12.907 1.00 82.75 72 PRO A CA 1
ATOM 591 C C . PRO A 1 72 ? -8.663 -7.006 -11.863 1.00 82.75 72 PRO A C 1
ATOM 593 O O . PRO A 1 72 ? -8.840 -8.149 -11.422 1.00 82.75 72 PRO A O 1
ATOM 596 N N . PRO A 1 73 ? -9.456 -5.982 -11.492 1.00 78.50 73 PRO A N 1
ATOM 597 C CA . PRO A 1 73 ? -10.621 -6.163 -10.630 1.00 78.50 73 PRO A CA 1
ATOM 598 C C . PRO A 1 73 ? -11.588 -7.220 -11.179 1.00 78.50 73 PRO A C 1
ATOM 600 O O . PRO A 1 73 ? -11.814 -7.290 -12.384 1.00 78.50 73 PRO A O 1
ATOM 603 N N . GLY A 1 74 ? -12.169 -8.029 -10.290 1.00 73.50 74 GLY A N 1
ATOM 604 C CA . GLY A 1 74 ? -13.100 -9.105 -10.658 1.00 73.50 74 GLY A CA 1
ATOM 605 C C . GLY A 1 74 ? -12.431 -10.416 -11.082 1.00 73.50 74 GLY A C 1
ATOM 606 O O . GLY A 1 74 ? -13.119 -11.412 -11.282 1.00 73.50 74 GLY A O 1
ATOM 607 N N . THR A 1 75 ? -11.100 -10.452 -11.181 1.00 77.75 75 THR A N 1
ATOM 608 C CA . THR A 1 75 ? -10.353 -11.699 -11.388 1.00 77.75 75 THR A CA 1
ATOM 609 C C . THR A 1 75 ? -10.043 -12.385 -10.060 1.00 77.75 75 THR A C 1
ATOM 611 O O . THR A 1 75 ? -9.981 -11.740 -9.010 1.00 77.75 75 THR A O 1
ATOM 614 N N . LYS A 1 76 ? -9.779 -13.697 -10.106 1.00 75.31 76 LYS A N 1
ATOM 615 C CA . LYS A 1 76 ? -9.327 -14.461 -8.931 1.00 75.31 76 LYS A CA 1
ATOM 616 C C . LYS A 1 76 ? -8.037 -13.900 -8.324 1.00 75.31 76 LYS A C 1
ATOM 618 O O . LYS A 1 76 ? -7.839 -14.032 -7.125 1.00 75.31 76 LYS A O 1
ATOM 623 N N . ASP A 1 77 ? -7.212 -13.234 -9.131 1.00 74.62 77 ASP A N 1
ATOM 624 C CA . ASP A 1 77 ? -5.907 -12.696 -8.745 1.00 74.62 77 ASP A CA 1
ATOM 625 C C . ASP A 1 77 ? -5.986 -11.235 -8.267 1.00 74.62 77 ASP A C 1
ATOM 627 O O . ASP A 1 77 ? -4.979 -10.665 -7.853 1.00 74.62 77 ASP A O 1
ATOM 631 N N . ALA A 1 78 ? -7.178 -10.620 -8.249 1.00 75.31 78 ALA A N 1
ATOM 632 C CA . ALA A 1 78 ? -7.377 -9.240 -7.794 1.00 75.31 78 ALA A CA 1
ATOM 633 C C . ALA A 1 78 ? -6.907 -9.004 -6.345 1.00 75.31 78 ALA A C 1
ATOM 635 O O . ALA A 1 78 ? -6.540 -7.888 -5.987 1.00 75.31 78 ALA A O 1
ATOM 636 N N . HIS A 1 79 ? -6.872 -10.051 -5.517 1.00 69.88 79 HIS A N 1
ATOM 637 C CA . HIS A 1 79 ? -6.337 -10.009 -4.154 1.00 69.88 79 HIS A CA 1
ATOM 638 C C . HIS A 1 79 ? -4.834 -9.660 -4.107 1.00 69.88 79 HIS A C 1
ATOM 640 O O . HIS A 1 79 ? -4.341 -9.121 -3.120 1.00 69.88 79 HIS A O 1
ATOM 646 N N . LEU A 1 80 ? -4.091 -9.905 -5.190 1.00 71.88 80 LEU A N 1
ATOM 647 C CA . LEU A 1 80 ? -2.672 -9.554 -5.292 1.00 71.88 80 LEU A CA 1
ATOM 648 C C . LEU A 1 80 ? -2.455 -8.042 -5.485 1.00 71.88 80 LEU A C 1
ATOM 650 O O . LEU A 1 80 ? -1.354 -7.537 -5.245 1.00 71.88 80 LEU A O 1
ATOM 654 N N . PHE A 1 81 ? -3.508 -7.291 -5.833 1.00 71.56 81 PHE A N 1
ATOM 655 C CA . PHE A 1 81 ? -3.530 -5.829 -5.805 1.00 71.56 81 PHE A CA 1
ATOM 656 C C . PHE A 1 81 ? -3.650 -5.331 -4.349 1.00 71.56 81 PHE A C 1
ATOM 658 O O . PHE A 1 81 ? -4.723 -4.955 -3.878 1.00 71.56 81 PHE A O 1
ATOM 665 N N . GLY A 1 82 ? -2.557 -5.349 -3.577 1.00 62.25 82 GLY A N 1
ATOM 666 C CA . GLY A 1 82 ? -2.694 -5.144 -2.132 1.00 62.25 82 GLY A CA 1
ATOM 667 C C . GLY A 1 82 ? -1.428 -5.214 -1.286 1.00 62.25 82 GLY A C 1
ATOM 668 O O . GLY A 1 82 ? -0.303 -5.210 -1.789 1.00 62.25 82 GLY A O 1
ATOM 669 N N . SER A 1 83 ? -1.639 -5.215 0.038 1.00 54.25 83 SER A N 1
ATOM 670 C CA . SER A 1 83 ? -0.568 -5.060 1.021 1.00 54.25 83 SER A CA 1
ATOM 671 C C . SER A 1 83 ? 0.373 -6.255 1.125 1.00 54.25 83 SER A C 1
ATOM 673 O O . SER A 1 83 ? 0.091 -7.332 0.612 1.00 54.25 83 SER A O 1
ATOM 675 N N . ARG A 1 84 ? 1.509 -6.045 1.806 1.00 56.88 84 ARG A N 1
ATOM 676 C CA . ARG A 1 84 ? 2.518 -7.056 2.117 1.00 56.88 84 ARG A CA 1
ATOM 677 C C . ARG A 1 84 ? 1.827 -8.246 2.766 1.00 56.88 84 ARG A C 1
ATOM 679 O O . ARG A 1 84 ? 0.968 -8.071 3.628 1.00 56.88 84 ARG A O 1
ATOM 686 N N . SER A 1 85 ? 2.232 -9.431 2.340 1.00 50.38 85 SER A N 1
ATOM 687 C CA . SER A 1 85 ? 1.742 -10.695 2.853 1.00 50.38 85 SER A CA 1
ATOM 688 C C . SER A 1 85 ? 2.242 -10.810 4.296 1.00 50.38 85 SER A C 1
ATOM 690 O O . SER A 1 85 ? 3.413 -11.104 4.523 1.00 50.38 85 SER A O 1
ATOM 692 N N . HIS A 1 86 ? 1.405 -10.513 5.289 1.00 49.66 86 HIS A N 1
ATOM 693 C CA . HIS A 1 86 ? 1.710 -10.791 6.698 1.00 49.66 86 HIS A CA 1
ATOM 694 C C . HIS A 1 86 ? 1.478 -12.288 6.985 1.00 49.66 86 HIS A C 1
ATOM 696 O O . HIS A 1 86 ? 0.718 -12.638 7.875 1.00 49.66 86 HIS A O 1
ATOM 702 N N . GLY A 1 87 ? 2.074 -13.177 6.180 1.00 46.97 87 GLY A N 1
ATOM 703 C CA . GLY A 1 87 ? 1.791 -14.620 6.209 1.00 46.97 87 GLY A CA 1
ATOM 704 C C . GLY A 1 87 ? 0.658 -15.081 5.281 1.00 46.97 87 GLY A C 1
ATOM 705 O O . GLY A 1 87 ? 0.458 -16.279 5.127 1.00 46.97 87 GLY A O 1
ATOM 706 N N . ASN A 1 88 ? -0.006 -14.162 4.572 1.00 46.66 88 ASN A N 1
ATOM 707 C CA . ASN A 1 88 ? -1.099 -14.449 3.620 1.00 46.66 88 ASN A CA 1
ATOM 708 C C . ASN A 1 88 ? -0.690 -15.284 2.382 1.00 46.66 88 ASN A C 1
ATOM 710 O O . ASN A 1 88 ? -1.483 -15.444 1.460 1.00 46.66 88 ASN A O 1
ATOM 714 N N . GLU A 1 89 ? 0.559 -15.746 2.304 1.00 49.47 89 GLU A N 1
ATOM 715 C CA . GLU A 1 89 ? 1.051 -16.620 1.227 1.00 49.47 89 GLU A CA 1
ATOM 716 C C . GLU A 1 89 ? 0.613 -18.072 1.445 1.00 49.47 89 GLU A C 1
ATOM 718 O O . GLU A 1 89 ? 0.490 -18.813 0.476 1.00 49.47 89 GLU A O 1
ATOM 723 N N . ALA A 1 90 ? 0.330 -18.453 2.698 1.00 49.62 90 ALA A N 1
ATOM 724 C CA . ALA A 1 90 ? -0.253 -19.751 3.027 1.00 49.62 90 ALA A CA 1
ATOM 725 C C . ALA A 1 90 ? -1.721 -19.847 2.576 1.00 49.62 90 ALA A C 1
ATOM 727 O O . ALA A 1 90 ? -2.152 -20.892 2.100 1.00 49.62 90 ALA A O 1
ATOM 728 N N . ASP A 1 91 ? -2.453 -18.731 2.656 1.00 48.19 91 ASP A N 1
ATOM 729 C CA . ASP A 1 91 ? -3.890 -18.665 2.410 1.00 48.19 91 ASP A CA 1
ATOM 730 C C . ASP A 1 91 ? -4.222 -17.442 1.541 1.00 48.19 91 ASP A C 1
ATOM 732 O O . ASP A 1 91 ? -4.503 -16.349 2.038 1.00 48.19 91 ASP A O 1
ATOM 736 N N . GLY A 1 92 ? -4.190 -17.609 0.214 1.00 44.62 92 GLY A N 1
ATOM 737 C CA . GLY A 1 92 ? -4.337 -16.511 -0.757 1.00 44.62 92 GLY A CA 1
ATOM 738 C C . GLY A 1 92 ? -5.629 -15.684 -0.626 1.00 44.62 92 GLY A C 1
ATOM 739 O O . GLY A 1 92 ? -5.664 -14.530 -1.051 1.00 44.62 92 GLY A O 1
ATOM 740 N N . TRP A 1 93 ? -6.671 -16.208 0.029 1.00 46.25 93 TRP A N 1
ATOM 741 C CA . TRP A 1 93 ? -7.893 -15.455 0.339 1.00 46.25 93 TRP A CA 1
ATOM 742 C C . TRP A 1 93 ? -7.709 -14.406 1.448 1.00 46.25 93 TRP A C 1
ATOM 744 O O . TRP A 1 93 ? -8.492 -13.465 1.510 1.00 46.25 93 TRP A O 1
ATOM 754 N N . PHE A 1 94 ? -6.668 -14.486 2.289 1.00 40.91 94 PHE A N 1
ATOM 755 C CA . PHE A 1 94 ? -6.353 -13.442 3.281 1.00 40.91 94 PHE A CA 1
ATOM 756 C C . PHE A 1 94 ? -5.737 -12.182 2.659 1.00 40.91 94 PHE A C 1
ATOM 758 O O . PHE A 1 94 ? -5.649 -11.140 3.308 1.00 40.91 94 PHE A O 1
ATOM 765 N N . ASN A 1 95 ? -5.321 -12.254 1.392 1.00 46.78 95 ASN A N 1
ATOM 766 C CA . ASN A 1 95 ? -4.967 -11.082 0.594 1.00 46.78 95 ASN A CA 1
ATOM 767 C C . ASN A 1 95 ? -6.193 -10.396 -0.027 1.00 46.78 95 ASN A C 1
ATOM 769 O O . ASN A 1 95 ? -6.038 -9.372 -0.696 1.00 46.78 95 ASN A O 1
ATOM 773 N N . ALA A 1 96 ? -7.406 -10.933 0.164 1.00 47.28 96 ALA A N 1
ATOM 774 C CA . ALA A 1 96 ? -8.619 -10.241 -0.242 1.00 47.28 96 ALA A CA 1
ATOM 775 C C . ALA A 1 96 ? -8.640 -8.852 0.418 1.00 47.28 96 ALA A C 1
ATOM 777 O O . ALA A 1 96 ? -8.095 -8.703 1.505 1.00 47.28 96 ALA A O 1
ATOM 778 N N . SER A 1 97 ? -9.175 -7.860 -0.309 1.00 53.00 97 SER A N 1
ATOM 779 C CA . SER A 1 97 ? -9.232 -6.404 -0.066 1.00 53.00 97 SER A CA 1
ATOM 780 C C . SER A 1 97 ? -8.719 -5.873 1.286 1.00 53.00 97 SER A C 1
ATOM 782 O O . SER A 1 97 ? -8.880 -6.464 2.343 1.00 53.00 97 SER A O 1
ATOM 784 N N . GLN A 1 98 ? -8.248 -4.625 1.325 1.00 55.47 98 GLN A N 1
ATOM 785 C CA . GLN A 1 98 ? -7.870 -3.937 2.578 1.00 55.47 98 GLN A CA 1
ATOM 786 C C . GLN A 1 98 ? -8.953 -3.950 3.697 1.00 55.47 98 GLN A C 1
ATOM 788 O O . GLN A 1 98 ? -8.661 -3.523 4.812 1.00 55.47 98 GLN A O 1
ATOM 793 N N . THR A 1 99 ? -10.164 -4.445 3.408 1.00 55.97 99 THR A N 1
ATOM 794 C CA . THR A 1 99 ? -11.327 -4.643 4.277 1.00 55.97 99 THR A CA 1
ATOM 795 C C . THR A 1 99 ? -11.709 -6.111 4.555 1.00 55.97 99 THR A C 1
ATOM 797 O O . THR A 1 99 ? -12.609 -6.333 5.355 1.00 55.97 99 THR A O 1
ATOM 800 N N . SER A 1 100 ? -11.080 -7.125 3.950 1.00 55.16 100 SER A N 1
ATOM 801 C CA . SER A 1 100 ? -11.550 -8.528 4.039 1.00 55.16 100 SER A CA 1
ATOM 802 C C . SER A 1 100 ? -11.368 -9.181 5.410 1.00 55.16 100 SER A C 1
ATOM 804 O O . SER A 1 100 ? -11.995 -10.186 5.699 1.00 55.16 100 SER A O 1
ATOM 806 N N . TRP A 1 101 ? -10.559 -8.589 6.285 1.00 62.41 101 TRP A N 1
ATOM 807 C CA . TRP A 1 101 ? -10.414 -8.994 7.689 1.00 62.41 101 TRP A CA 1
ATOM 808 C C . TRP A 1 101 ? -11.459 -8.338 8.612 1.00 62.41 101 TRP A C 1
ATOM 810 O O . TRP A 1 101 ? -11.504 -8.625 9.805 1.00 62.41 101 TRP A O 1
ATOM 820 N N . ILE A 1 102 ? -12.280 -7.433 8.068 1.00 74.31 102 ILE A N 1
ATOM 821 C CA . ILE A 1 102 ? -13.340 -6.712 8.784 1.00 74.31 102 ILE A CA 1
ATOM 822 C C . ILE A 1 102 ? -14.682 -7.436 8.619 1.00 74.31 102 ILE A C 1
ATOM 824 O O . ILE A 1 102 ? -15.597 -7.174 9.392 1.00 74.31 102 ILE A O 1
ATOM 828 N N . VAL A 1 103 ? -14.810 -8.352 7.654 1.00 72.81 103 VAL A N 1
ATOM 829 C CA . VAL A 1 103 ? -16.055 -9.063 7.331 1.00 72.81 103 VAL A CA 1
ATOM 830 C C . VAL A 1 103 ? -15.844 -10.576 7.283 1.00 72.81 103 VAL A C 1
ATOM 832 O O . VAL A 1 103 ? -14.787 -11.036 6.865 1.00 72.81 103 VAL A O 1
ATOM 835 N N . ASP A 1 104 ? -16.840 -11.353 7.710 1.00 74.06 104 ASP A N 1
ATOM 836 C CA . ASP A 1 104 ? -16.811 -12.816 7.630 1.00 74.06 104 ASP A CA 1
ATOM 837 C C . ASP A 1 104 ? -17.252 -13.335 6.247 1.00 74.06 104 ASP A C 1
ATOM 839 O O . ASP A 1 104 ? -17.600 -12.567 5.347 1.00 74.06 104 ASP A O 1
ATOM 843 N N . ALA A 1 105 ? -17.278 -14.662 6.077 1.00 71.50 105 ALA A N 1
ATOM 844 C CA . ALA A 1 105 ? -17.708 -15.315 4.836 1.00 71.50 105 ALA A CA 1
ATOM 845 C C . ALA A 1 105 ? -19.170 -15.016 4.434 1.00 71.50 105 ALA A C 1
ATOM 847 O O . ALA A 1 105 ? -19.561 -15.276 3.299 1.00 71.50 105 ALA A O 1
ATOM 848 N N . HI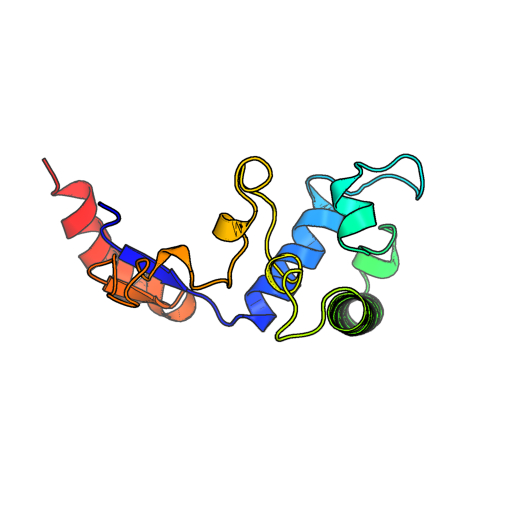S A 1 106 ? -19.975 -14.465 5.346 1.00 76.94 106 HIS A N 1
ATOM 849 C CA . HIS A 1 106 ? -21.357 -14.047 5.117 1.00 76.94 106 HIS A CA 1
ATOM 850 C C . HIS A 1 106 ? -21.495 -12.521 4.983 1.00 76.94 106 HIS A C 1
ATOM 852 O O . HIS A 1 106 ? -22.612 -12.009 4.925 1.00 76.94 106 HIS A O 1
ATOM 858 N N . GLY A 1 107 ? -20.379 -11.783 4.949 1.00 72.81 107 GLY A N 1
ATOM 859 C CA . GLY A 1 107 ? -20.358 -10.324 4.867 1.00 72.81 107 GLY A CA 1
ATOM 860 C C . GLY A 1 107 ? -20.679 -9.613 6.184 1.00 72.81 107 GLY A C 1
ATOM 861 O O . GLY A 1 107 ? -20.883 -8.399 6.181 1.00 72.81 107 GLY A O 1
ATOM 862 N N . ARG A 1 108 ? -20.733 -10.327 7.315 1.00 81.44 108 ARG A N 1
ATOM 863 C CA . ARG A 1 108 ? -20.996 -9.723 8.627 1.00 81.44 108 ARG A CA 1
ATOM 864 C C . ARG A 1 108 ? -19.726 -9.103 9.182 1.00 81.44 108 ARG A C 1
ATOM 866 O O . ARG A 1 108 ? -18.663 -9.712 9.122 1.00 81.44 108 ARG A O 1
ATOM 873 N N . GLN A 1 109 ? -19.846 -7.917 9.771 1.00 82.12 109 GLN A N 1
ATOM 874 C CA . GLN A 1 109 ? -18.717 -7.239 10.398 1.00 82.12 109 GLN A CA 1
ATOM 875 C C . GLN A 1 109 ? -18.163 -8.062 11.579 1.00 82.12 109 GLN A C 1
ATOM 877 O O . GLN A 1 109 ? -18.910 -8.463 12.467 1.00 82.12 109 GLN A O 1
ATOM 882 N N . MET A 1 110 ? -16.850 -8.302 11.587 1.00 81.94 110 MET A N 1
ATOM 883 C CA . MET A 1 110 ? -16.130 -9.102 12.590 1.00 81.94 110 MET A CA 1
ATOM 884 C C . MET A 1 110 ? -15.510 -8.273 13.722 1.00 81.94 110 MET A C 1
ATOM 886 O O . MET A 1 110 ? -15.034 -8.844 14.701 1.00 81.94 110 MET A O 1
ATOM 890 N N . VAL A 1 111 ? -15.482 -6.946 13.580 1.00 83.94 111 VAL A N 1
ATOM 891 C CA . VAL A 1 111 ? -14.937 -6.004 14.571 1.00 83.94 111 VAL A CA 1
ATOM 892 C C . VAL A 1 111 ? -16.047 -5.165 15.184 1.00 83.94 111 VAL A C 1
ATOM 894 O O . VAL A 1 111 ? -17.036 -4.873 14.517 1.00 83.94 111 VAL A O 1
ATOM 897 N N . ASN A 1 112 ? -15.876 -4.709 16.423 1.00 85.44 112 ASN A N 1
ATOM 898 C CA . ASN A 1 112 ? -16.882 -3.854 17.060 1.00 85.44 112 ASN A CA 1
ATOM 899 C C . ASN A 1 112 ? -16.794 -2.410 16.552 1.00 85.44 112 ASN A C 1
ATOM 901 O O . ASN A 1 112 ? -17.808 -1.735 16.406 1.00 85.44 112 ASN A O 1
ATOM 905 N N . GLU A 1 113 ? -15.578 -1.938 16.272 1.00 86.88 113 GLU A N 1
ATOM 906 C CA . GLU A 1 113 ? -15.307 -0.547 15.904 1.00 86.88 113 GLU A CA 1
ATOM 907 C C . GLU A 1 113 ? -14.393 -0.475 14.678 1.00 86.88 113 GLU A C 1
ATOM 909 O O . GLU A 1 113 ? -13.387 -1.179 14.598 1.00 86.88 113 GLU A O 1
ATOM 914 N N . VAL A 1 114 ? -14.725 0.398 13.725 1.00 87.62 114 VAL A N 1
ATOM 915 C CA . VAL A 1 114 ? -13.868 0.734 12.581 1.00 87.62 114 VAL A CA 1
ATOM 916 C C . VAL A 1 114 ? -13.461 2.189 12.726 1.00 87.62 114 VAL A C 1
ATOM 918 O O . VAL A 1 114 ? -14.302 3.084 12.699 1.00 87.62 114 VAL A O 1
ATOM 921 N N . ILE A 1 115 ? -12.167 2.424 12.893 1.00 88.31 115 ILE A N 1
ATOM 922 C CA . ILE A 1 115 ? -11.610 3.741 13.177 1.00 88.31 115 ILE A CA 1
ATOM 923 C C . ILE A 1 115 ? -10.718 4.130 12.019 1.00 88.31 115 ILE A C 1
ATOM 925 O O . ILE A 1 115 ? -9.860 3.362 11.581 1.00 88.31 115 ILE A O 1
ATOM 929 N N . ARG A 1 116 ? -10.920 5.334 11.498 1.00 87.06 116 ARG A N 1
ATOM 930 C CA . ARG A 1 116 ? -10.018 5.887 10.499 1.00 87.06 116 ARG A CA 1
ATOM 931 C C . ARG A 1 116 ? -8.724 6.315 11.172 1.00 87.06 116 ARG A C 1
ATOM 933 O O . ARG A 1 116 ? -8.743 6.915 12.239 1.00 87.06 116 ARG A O 1
ATOM 940 N N . LEU A 1 117 ? -7.598 6.055 10.521 1.00 84.81 117 LEU A N 1
ATOM 941 C CA . LEU A 1 117 ? -6.276 6.425 11.011 1.00 84.81 117 LEU A CA 1
ATOM 942 C C . LEU A 1 117 ? -6.173 7.932 11.263 1.00 84.81 117 LEU A C 1
ATOM 944 O O . LEU A 1 117 ? -5.502 8.341 12.203 1.00 84.81 117 LEU A O 1
ATOM 948 N N . GLU A 1 118 ? -6.856 8.742 10.453 1.00 84.62 118 GLU A N 1
ATOM 949 C CA . GLU A 1 118 ? -6.880 10.197 10.617 1.00 84.62 118 GLU A CA 1
ATOM 950 C C . GLU A 1 118 ? -7.610 10.646 11.896 1.00 84.62 118 GLU A C 1
ATOM 952 O O . GLU A 1 118 ? -7.287 11.699 12.436 1.00 84.62 118 GLU A O 1
ATOM 957 N N . ASP A 1 119 ? -8.523 9.821 12.415 1.00 90.38 119 ASP A N 1
ATOM 958 C CA . ASP A 1 119 ? -9.321 10.092 13.616 1.00 90.38 119 ASP A CA 1
ATOM 959 C C . ASP A 1 119 ? -8.742 9.385 14.859 1.00 90.38 119 ASP A C 1
ATOM 961 O O . ASP A 1 119 ? -9.317 9.432 15.950 1.00 90.38 119 ASP A O 1
ATOM 965 N N . LEU A 1 120 ? -7.594 8.705 14.709 1.00 87.94 120 LEU A N 1
ATOM 966 C CA . LEU A 1 120 ? -7.021 7.872 15.762 1.00 87.94 120 LEU A CA 1
ATOM 967 C C . LEU A 1 120 ? -6.692 8.685 17.011 1.00 87.94 120 LEU A C 1
ATOM 969 O O . LEU A 1 120 ? -6.964 8.210 18.101 1.00 87.94 120 LEU A O 1
ATOM 973 N N . SER A 1 121 ? -6.149 9.897 16.888 1.00 91.00 121 SER A N 1
ATOM 974 C CA . SER A 1 121 ? -5.805 10.728 18.054 1.00 91.00 121 SER A CA 1
ATOM 975 C C . SER A 1 121 ? -7.023 11.041 18.926 1.00 91.00 121 SER A C 1
ATOM 977 O O . SER A 1 121 ? -6.929 11.003 20.151 1.00 91.00 121 SER A O 1
ATOM 979 N N . THR A 1 122 ? -8.175 11.290 18.303 1.00 94.06 122 THR A N 1
ATOM 980 C CA . THR A 1 122 ? -9.445 11.533 18.991 1.00 94.06 122 THR A CA 1
ATOM 981 C C . THR A 1 122 ? -10.028 10.247 19.577 1.00 94.06 122 THR A C 1
ATOM 983 O O . THR A 1 122 ? -10.531 10.259 20.697 1.00 94.06 122 THR A O 1
ATOM 986 N N . ALA A 1 123 ? -9.946 9.128 18.853 1.00 89.81 123 ALA A N 1
ATOM 987 C CA . ALA A 1 123 ? -10.492 7.845 19.298 1.00 89.81 123 ALA A CA 1
ATOM 988 C C . ALA A 1 123 ? -9.599 7.114 20.322 1.00 89.81 123 ALA A C 1
ATOM 990 O O . ALA A 1 123 ? -10.088 6.273 21.081 1.00 89.81 123 ALA A O 1
ATOM 991 N N . TRP A 1 124 ? -8.297 7.421 20.353 1.00 89.06 124 TRP A N 1
ATOM 992 C CA . TRP A 1 124 ? -7.289 6.678 21.108 1.00 89.06 124 TRP A CA 1
ATOM 993 C C . TRP A 1 124 ? -7.557 6.620 22.613 1.00 89.06 124 TRP A C 1
ATOM 995 O O . TRP A 1 124 ? -7.478 5.518 23.145 1.00 89.06 124 TRP A O 1
ATOM 1005 N N . PRO A 1 125 ? -7.943 7.703 23.317 1.00 90.38 125 PRO A N 1
ATOM 1006 C CA . PRO A 1 125 ? -8.221 7.616 24.751 1.00 90.38 125 PRO A CA 1
ATOM 1007 C C . PRO A 1 125 ? -9.329 6.606 25.085 1.00 90.38 125 PRO A C 1
ATOM 1009 O O . PRO A 1 125 ? -9.194 5.808 26.013 1.00 90.38 125 PRO A O 1
ATOM 1012 N N . GLY A 1 126 ? -10.407 6.591 24.291 1.00 87.81 126 GLY A N 1
ATOM 1013 C CA . GLY A 1 126 ? -11.518 5.653 24.465 1.00 87.81 126 GLY A CA 1
ATOM 1014 C C . GLY A 1 126 ? -11.135 4.220 24.096 1.00 87.81 126 GLY A C 1
ATOM 1015 O O . GLY A 1 126 ? -11.451 3.285 24.832 1.00 87.81 126 GLY A O 1
ATOM 1016 N N . LEU A 1 127 ? -10.407 4.045 22.989 1.00 86.00 127 LEU A N 1
ATOM 1017 C CA . LEU A 1 127 ? -9.839 2.754 22.604 1.00 86.00 127 LEU A CA 1
ATOM 1018 C C . LEU A 1 127 ? -8.898 2.203 23.672 1.00 86.00 127 LEU A C 1
ATOM 1020 O O . LEU A 1 127 ? -8.998 1.034 24.020 1.00 86.00 127 LEU A O 1
ATOM 1024 N N . GLN A 1 128 ? -7.994 3.026 24.194 1.00 85.88 128 GLN A N 1
ATOM 1025 C CA . GLN A 1 128 ? -7.007 2.628 25.186 1.00 85.88 128 GLN A CA 1
ATOM 1026 C C . GLN A 1 128 ? -7.692 2.179 26.477 1.00 85.88 128 GLN A C 1
ATOM 1028 O O . GLN A 1 128 ? -7.336 1.135 27.010 1.00 85.88 128 GLN A O 1
ATOM 1033 N N . ALA A 1 129 ? -8.719 2.896 26.941 1.00 84.31 129 ALA A N 1
ATOM 1034 C CA . ALA A 1 129 ? -9.510 2.473 28.096 1.00 84.31 129 ALA A CA 1
ATOM 1035 C C . ALA A 1 129 ? -10.177 1.104 27.873 1.00 84.31 129 ALA A C 1
ATOM 1037 O O . ALA A 1 129 ? -10.156 0.256 28.763 1.00 84.31 129 ALA A O 1
ATOM 1038 N N . LYS A 1 130 ? -10.717 0.858 26.672 1.00 80.50 130 LYS A N 1
ATOM 1039 C CA . LYS A 1 130 ? -11.317 -0.433 26.305 1.00 80.50 130 LYS A CA 1
ATOM 1040 C C . LYS A 1 130 ? -10.265 -1.536 26.211 1.00 80.50 130 LYS A C 1
ATOM 1042 O O . LYS A 1 130 ? -10.442 -2.583 26.807 1.00 80.50 130 LYS A O 1
ATOM 1047 N N . VAL A 1 131 ? -9.167 -1.308 25.493 1.00 77.81 131 VAL A N 1
ATOM 1048 C CA . VAL A 1 131 ? -8.139 -2.321 25.208 1.00 77.81 131 VAL A CA 1
ATOM 1049 C C . VAL A 1 131 ? -7.299 -2.642 26.443 1.00 77.81 131 VAL A C 1
ATOM 1051 O O . VAL A 1 131 ? -7.063 -3.810 26.724 1.00 77.81 131 VAL A O 1
ATOM 1054 N N . CYS A 1 132 ? -6.875 -1.634 27.205 1.00 70.25 132 CYS A N 1
ATOM 1055 C CA . CYS A 1 132 ? -6.106 -1.821 28.439 1.00 70.25 132 CYS A CA 1
ATOM 1056 C C . CYS A 1 132 ? -6.988 -2.194 29.644 1.00 70.25 132 CYS A C 1
ATOM 1058 O O . CYS A 1 132 ? -6.462 -2.625 30.667 1.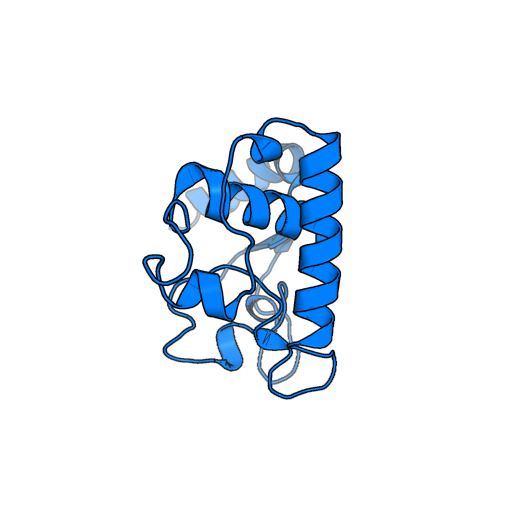00 70.25 132 CYS A O 1
ATOM 1060 N N . GLY A 1 133 ? -8.310 -2.020 29.535 1.00 59.56 133 GLY A N 1
ATOM 1061 C CA . GLY A 1 133 ? -9.305 -2.460 30.516 1.00 59.56 133 GLY A CA 1
ATOM 1062 C C . GLY A 1 133 ? -9.861 -3.869 30.268 1.00 59.56 133 GLY A C 1
ATOM 1063 O O . GLY A 1 133 ? -10.604 -4.368 31.112 1.00 59.56 133 GLY A O 1
ATOM 1064 N N . LEU A 1 134 ? -9.509 -4.518 29.149 1.00 56.00 134 LEU A N 1
ATOM 1065 C CA . LEU A 1 134 ? -9.805 -5.932 28.897 1.00 56.00 134 LEU A CA 1
ATOM 1066 C C . LEU A 1 134 ? -8.928 -6.790 29.824 1.00 56.00 134 LEU A C 1
ATOM 1068 O O . LEU A 1 134 ? -7.747 -6.998 29.549 1.00 56.00 134 LEU A O 1
ATOM 1072 N N . ARG A 1 135 ? -9.508 -7.243 30.940 1.00 46.94 135 ARG A N 1
ATOM 1073 C CA . ARG A 1 135 ? -9.006 -8.380 31.723 1.00 46.94 135 ARG A CA 1
ATOM 1074 C C . ARG A 1 135 ? -9.553 -9.681 31.158 1.00 46.94 135 ARG A C 1
ATOM 1076 O O . ARG A 1 135 ? -10.750 -9.687 30.796 1.00 46.94 135 ARG A O 1
#

Foldseek 3Di:
DAAEAEDEDQVVVLLVQLCCCQPPDFQQDDPPPGDPLCVLLVRDRHDPLCVVPVSVVVSSVVSLVVNCVSQPPPDPRVLSSAHDPPVCVVPVCVSPDPCSVQADPVRHGPYPYYHYPVCCVVCVVVVCCVVVVPD

Secondary structure (DSSP, 8-state):
---EEEE--HHHHHHHHHHHIIIIIS--S-TTTS-HHHHHTTPPPP-GGGG-HHHHHHHHHHHHHHHHHHS-TTSTTGGGSSS--SSTTS-GGGGS-TTTTSB-TTS-B-SSEEEEGGGHHHHHHHHHHHHHT--